Protein AF-A0A847LK66-F1 (afdb_monomer_lite)

Radius of gyration: 25.85 Å; chains: 1; bounding box: 64×70×50 Å

Sequence (114 aa):
MNIIYRNSGVEACLTTDHPASSYNQPVLVAGDKAFGPRDRLPSGMPAAHLVRLWQARGRAPGGKWGPHTPEAEHLAAAFVSMAEQAGAVPAGAEQADVGPTEPTGPTGSEATQA

Structure (mmCIF, N/CA/C/O backbone):
data_AF-A0A847LK66-F1
#
_entry.id   AF-A0A847LK66-F1
#
loop_
_atom_site.group_PDB
_atom_site.id
_atom_site.type_symbol
_atom_site.label_atom_id
_atom_site.label_alt_id
_atom_site.label_comp_id
_atom_site.label_asym_id
_atom_site.label_entity_id
_atom_site.label_seq_id
_atom_site.pdbx_PDB_ins_code
_atom_site.Cartn_x
_atom_site.Cartn_y
_atom_site.Cartn_z
_atom_site.occupancy
_atom_site.B_iso_or_equiv
_atom_site.auth_seq_id
_atom_site.auth_comp_id
_atom_site.auth_asym_id
_atom_site.auth_atom_id
_atom_site.pdbx_PDB_model_num
ATOM 1 N N . MET A 1 1 ? -10.533 0.764 6.696 1.00 70.69 1 MET A N 1
ATOM 2 C CA . MET A 1 1 ? -9.800 0.443 5.448 1.00 70.69 1 MET A CA 1
ATOM 3 C C . MET A 1 1 ? -8.890 1.622 5.122 1.00 70.69 1 MET A C 1
ATOM 5 O O . MET A 1 1 ? -9.394 2.713 4.876 1.00 70.69 1 MET A O 1
ATOM 9 N N . ASN A 1 2 ? -7.569 1.446 5.220 1.00 87.69 2 ASN A N 1
ATOM 10 C CA . ASN A 1 2 ? -6.600 2.549 5.169 1.00 87.69 2 ASN A CA 1
ATOM 11 C C . ASN A 1 2 ? -6.137 2.797 3.731 1.00 87.69 2 ASN A C 1
ATOM 13 O O . ASN A 1 2 ? -5.129 2.248 3.288 1.00 87.69 2 ASN A O 1
ATOM 17 N N . ILE A 1 3 ? -6.916 3.575 2.976 1.00 91.25 3 ILE A N 1
ATOM 18 C CA . ILE A 1 3 ? -6.604 3.921 1.583 1.00 91.25 3 ILE A CA 1
ATOM 19 C C . ILE A 1 3 ? -5.386 4.845 1.562 1.00 91.25 3 ILE A C 1
ATOM 21 O O . ILE A 1 3 ? -5.434 5.934 2.127 1.00 91.25 3 ILE A O 1
ATOM 25 N N . ILE A 1 4 ? -4.323 4.434 0.871 1.00 92.69 4 ILE A N 1
ATOM 26 C CA . ILE A 1 4 ? -3.079 5.205 0.741 1.00 92.69 4 ILE A CA 1
ATOM 27 C C . ILE A 1 4 ? -2.901 5.804 -0.656 1.00 92.69 4 ILE A C 1
ATOM 29 O O . ILE A 1 4 ? -2.181 6.786 -0.812 1.00 92.69 4 ILE A O 1
ATOM 33 N N . TYR A 1 5 ? -3.569 5.276 -1.685 1.00 93.19 5 TYR A N 1
ATOM 34 C CA . TYR A 1 5 ? -3.425 5.765 -3.059 1.00 93.19 5 TYR A CA 1
ATOM 35 C C . TYR A 1 5 ? -4.683 5.528 -3.898 1.00 93.19 5 TYR A C 1
ATOM 37 O O . TYR A 1 5 ? -5.379 4.530 -3.730 1.00 93.19 5 TYR A O 1
ATOM 45 N N . ARG A 1 6 ? -4.967 6.452 -4.821 1.00 92.44 6 ARG A N 1
ATOM 46 C CA . ARG A 1 6 ? -6.086 6.389 -5.770 1.00 92.44 6 ARG A CA 1
ATOM 47 C C . ARG A 1 6 ? -5.633 6.801 -7.166 1.00 92.44 6 ARG A C 1
ATOM 49 O O . ARG A 1 6 ? -5.064 7.882 -7.321 1.00 92.44 6 ARG A O 1
ATOM 56 N N . ASN A 1 7 ? -5.939 6.005 -8.187 1.00 89.81 7 ASN A N 1
ATOM 57 C CA . ASN A 1 7 ? -5.704 6.362 -9.588 1.00 89.81 7 ASN A CA 1
ATOM 58 C C . ASN A 1 7 ? -6.721 5.698 -10.520 1.00 89.81 7 ASN A C 1
ATOM 60 O O . ASN A 1 7 ? -6.834 4.479 -10.525 1.00 89.81 7 ASN A O 1
ATOM 64 N N . SER A 1 8 ? -7.417 6.505 -11.329 1.00 81.00 8 SER A N 1
ATOM 65 C CA . SER A 1 8 ? -8.248 6.057 -12.461 1.00 81.00 8 SER A CA 1
ATOM 66 C C . SER A 1 8 ? -9.160 4.857 -12.153 1.00 81.00 8 SER A C 1
ATOM 68 O O . SER A 1 8 ? -9.241 3.915 -12.932 1.00 81.00 8 SER A O 1
ATOM 70 N N . GLY A 1 9 ? -9.828 4.884 -10.994 1.00 79.75 9 GLY A N 1
ATOM 71 C CA . GLY A 1 9 ? -10.757 3.833 -10.556 1.00 79.75 9 GLY A CA 1
ATOM 72 C C . GLY A 1 9 ? -10.132 2.696 -9.742 1.00 79.75 9 GLY A C 1
ATOM 73 O O . GLY A 1 9 ? -10.865 1.866 -9.220 1.00 79.75 9 GLY A O 1
ATOM 74 N N . VAL A 1 10 ? -8.809 2.676 -9.573 1.00 85.44 10 VAL A N 1
ATOM 75 C CA . VAL A 1 10 ? -8.109 1.741 -8.686 1.00 85.44 10 VAL A CA 1
ATOM 76 C C . VAL A 1 10 ? -7.759 2.446 -7.381 1.00 85.44 10 VAL A C 1
ATOM 78 O O . VAL A 1 10 ? -7.091 3.486 -7.372 1.00 85.44 10 VAL A O 1
ATOM 81 N N . GLU A 1 11 ? -8.193 1.864 -6.270 1.00 92.62 11 GLU A N 1
ATOM 82 C CA . GLU A 1 11 ? -7.790 2.264 -4.925 1.00 92.62 11 GLU A CA 1
ATOM 83 C C . GLU A 1 11 ? -6.791 1.250 -4.379 1.00 92.62 11 GLU A C 1
ATOM 85 O O . GLU A 1 11 ? -6.960 0.047 -4.578 1.00 92.62 11 GLU A O 1
ATOM 90 N N . ALA A 1 12 ? -5.754 1.742 -3.705 1.00 93.00 12 ALA A N 1
ATOM 91 C CA . ALA A 1 12 ? -4.819 0.919 -2.961 1.00 93.00 12 ALA A CA 1
ATOM 92 C C . ALA A 1 12 ? -4.921 1.237 -1.466 1.00 93.00 12 ALA A C 1
ATOM 94 O O . ALA A 1 12 ? -4.830 2.404 -1.065 1.00 93.00 12 ALA A O 1
ATOM 95 N N . CYS A 1 13 ? -5.090 0.208 -0.642 1.00 93.81 13 CYS A N 1
ATOM 96 C CA . CYS A 1 13 ? -5.202 0.325 0.805 1.00 93.81 13 CYS A CA 1
ATOM 97 C C . CYS A 1 13 ? -4.339 -0.697 1.541 1.00 93.81 13 CYS A C 1
ATOM 99 O O . CYS A 1 13 ? -4.140 -1.814 1.068 1.00 93.81 13 CYS A O 1
ATOM 101 N N . LEU A 1 14 ? -3.883 -0.325 2.733 1.00 94.00 14 LEU A N 1
ATOM 102 C CA . LEU A 1 14 ? -3.228 -1.240 3.660 1.00 94.00 14 LEU A CA 1
ATOM 103 C C . LEU A 1 14 ? -4.250 -1.818 4.638 1.00 94.00 14 LEU A C 1
ATOM 105 O O . LEU A 1 14 ? -5.108 -1.101 5.167 1.00 94.00 14 LEU A O 1
ATOM 109 N N . THR A 1 15 ? -4.164 -3.122 4.873 1.00 92.75 15 THR A N 1
ATOM 110 C CA . THR A 1 15 ? -5.030 -3.830 5.819 1.00 92.75 15 THR A CA 1
ATOM 111 C C . THR A 1 15 ? -4.369 -5.115 6.307 1.00 92.75 15 THR A C 1
ATOM 113 O O . THR A 1 15 ? -3.537 -5.698 5.614 1.00 92.75 15 THR A O 1
ATOM 116 N N . THR A 1 16 ? -4.756 -5.556 7.498 1.00 91.75 16 THR A N 1
ATOM 117 C CA . THR A 1 16 ? -4.442 -6.876 8.061 1.00 91.75 16 THR A CA 1
ATOM 118 C C . THR A 1 16 ? -5.635 -7.833 7.996 1.00 91.75 16 THR A C 1
ATOM 120 O O . THR A 1 16 ? -5.460 -9.016 8.266 1.00 91.75 16 THR A O 1
ATOM 123 N N . ASP A 1 17 ? -6.822 -7.349 7.614 1.00 86.19 17 ASP A N 1
ATOM 124 C CA . ASP A 1 17 ? -8.099 -8.083 7.634 1.00 86.19 17 ASP A CA 1
ATOM 125 C C . ASP A 1 17 ? -8.399 -8.836 6.327 1.00 86.19 17 ASP A C 1
ATOM 127 O O . ASP A 1 17 ? -9.453 -9.450 6.170 1.00 86.19 17 ASP A O 1
ATOM 131 N N . HIS A 1 18 ? -7.497 -8.779 5.346 1.00 83.81 18 HIS A N 1
ATOM 132 C CA . HIS A 1 18 ? -7.665 -9.498 4.085 1.00 83.81 18 HIS A CA 1
ATOM 133 C C . HIS A 1 18 ? -7.320 -10.988 4.268 1.00 83.81 18 HIS A C 1
ATOM 135 O O . HIS A 1 18 ? -6.324 -11.277 4.919 1.00 83.81 18 HIS A O 1
ATOM 141 N N . PRO A 1 19 ? -8.016 -11.957 3.640 1.00 82.62 19 PRO A N 1
ATOM 142 C CA . PRO A 1 19 ? -7.713 -13.393 3.786 1.00 82.62 19 PRO A CA 1
ATOM 143 C C . PRO A 1 19 ? -6.297 -13.801 3.344 1.00 82.62 19 PRO A C 1
ATOM 145 O O . PRO A 1 19 ? -5.808 -14.860 3.718 1.00 82.62 19 PRO A O 1
ATOM 148 N N . ALA A 1 20 ? -5.632 -12.963 2.546 1.00 77.00 20 ALA A N 1
ATOM 149 C CA . ALA A 1 20 ? -4.225 -13.146 2.168 1.00 77.00 20 ALA A CA 1
ATOM 150 C C . ALA A 1 20 ? -3.229 -12.686 3.255 1.00 77.00 20 ALA A C 1
ATOM 152 O O . ALA A 1 20 ? -2.034 -12.954 3.148 1.00 77.00 20 ALA A O 1
ATOM 153 N N . SER A 1 21 ? -3.705 -11.982 4.284 1.00 78.31 21 SER A N 1
ATOM 154 C CA . SER A 1 21 ? -2.934 -11.625 5.474 1.00 78.31 21 SER A CA 1
ATOM 155 C C . SER A 1 21 ? -2.684 -12.888 6.289 1.00 78.31 21 SER A C 1
ATOM 157 O O . SER A 1 21 ? -3.606 -13.502 6.823 1.00 78.31 21 SER A O 1
ATOM 159 N N . SER A 1 22 ? -1.420 -13.293 6.379 1.00 79.50 22 SER A N 1
ATOM 160 C CA . SER A 1 22 ? -0.993 -14.353 7.292 1.00 79.50 22 SER A CA 1
ATOM 161 C C . SER A 1 22 ? -0.477 -13.718 8.579 1.00 79.50 22 SER A C 1
ATOM 163 O O . SER A 1 22 ? 0.289 -12.763 8.521 1.00 79.50 22 SER A O 1
ATOM 165 N N . TYR A 1 23 ? -0.860 -14.247 9.743 1.00 78.31 23 TYR A N 1
ATOM 166 C CA . TYR A 1 23 ? -0.323 -13.818 11.046 1.00 78.31 23 TYR A CA 1
ATOM 167 C C . TYR A 1 23 ? -0.433 -12.303 11.333 1.00 78.31 23 TYR A C 1
ATOM 169 O O . TYR A 1 23 ? 0.486 -11.719 11.903 1.00 78.31 23 TYR A O 1
ATOM 177 N N . ASN A 1 24 ? -1.543 -11.660 10.948 1.00 80.81 24 ASN A N 1
ATOM 178 C CA . ASN A 1 24 ? -1.753 -10.207 11.083 1.00 80.81 24 ASN A CA 1
ATOM 179 C C . ASN A 1 24 ? -0.697 -9.348 10.367 1.00 80.81 24 ASN A C 1
ATOM 181 O O . ASN A 1 24 ? -0.451 -8.204 10.751 1.00 80.81 24 ASN A O 1
ATOM 185 N N . GLN A 1 25 ? -0.058 -9.883 9.329 1.00 86.44 25 GLN A N 1
ATOM 186 C CA . GLN A 1 25 ? 0.887 -9.117 8.535 1.00 86.44 25 GLN A CA 1
ATOM 187 C C . GLN A 1 25 ? 0.147 -8.189 7.564 1.00 86.44 25 GLN A C 1
ATOM 189 O O . GLN A 1 25 ? -0.751 -8.640 6.849 1.00 86.44 25 GLN A O 1
ATOM 194 N N . PRO A 1 26 ? 0.508 -6.895 7.497 1.00 91.31 26 PRO A N 1
ATOM 195 C CA . PRO A 1 26 ? -0.140 -5.971 6.582 1.00 91.31 26 PRO A CA 1
ATOM 196 C C . PRO A 1 26 ? 0.053 -6.423 5.134 1.00 91.31 26 PRO A C 1
ATOM 198 O O . PRO A 1 26 ? 1.150 -6.795 4.714 1.00 91.31 26 PRO A O 1
ATOM 201 N N . VAL A 1 27 ? -1.019 -6.328 4.356 1.00 93.62 27 VAL A N 1
ATOM 202 C CA . VAL A 1 27 ? -1.005 -6.508 2.906 1.00 93.62 27 VAL A CA 1
ATOM 203 C C . VAL A 1 27 ? -1.495 -5.239 2.222 1.00 93.62 27 VAL A C 1
ATOM 205 O O . VAL A 1 27 ? -2.339 -4.507 2.748 1.00 93.62 27 VAL A O 1
ATOM 208 N N . LEU A 1 28 ? -0.960 -4.974 1.034 1.00 94.25 28 LEU A N 1
ATOM 209 C CA . LEU A 1 28 ? -1.435 -3.906 0.171 1.00 94.25 28 LEU A CA 1
ATOM 210 C C . LEU A 1 28 ? -2.498 -4.484 -0.756 1.00 94.25 28 LEU A C 1
ATOM 212 O O . LEU A 1 28 ? -2.196 -5.313 -1.604 1.00 94.25 28 LEU A O 1
ATOM 216 N N . VAL A 1 29 ? -3.739 -4.044 -0.622 1.00 94.06 29 VAL A N 1
ATOM 217 C CA . VAL A 1 29 ? -4.818 -4.425 -1.537 1.00 94.06 29 VAL A CA 1
ATOM 218 C C . VAL A 1 29 ? -4.969 -3.320 -2.568 1.00 94.06 29 VAL A C 1
ATOM 220 O O . VAL A 1 29 ? -5.137 -2.167 -2.186 1.00 94.06 29 VAL A O 1
ATOM 223 N N . ALA A 1 30 ? -4.881 -3.651 -3.856 1.00 92.00 30 ALA A N 1
ATOM 224 C CA . ALA A 1 30 ? -5.120 -2.723 -4.955 1.00 92.00 30 ALA A CA 1
ATOM 225 C C . ALA A 1 30 ? -6.093 -3.341 -5.967 1.00 92.00 30 ALA A C 1
ATOM 227 O O . ALA A 1 30 ? -5.780 -4.353 -6.601 1.00 92.00 30 ALA A O 1
ATOM 228 N N . GLY A 1 31 ? -7.274 -2.731 -6.108 1.00 87.56 31 GLY A N 1
ATOM 229 C CA . GLY A 1 31 ? -8.409 -3.381 -6.774 1.00 87.56 31 GLY A CA 1
ATOM 230 C C . GLY A 1 31 ? -8.782 -4.682 -6.053 1.00 87.56 31 GLY A C 1
ATOM 231 O O . GLY A 1 31 ? -8.860 -4.699 -4.829 1.00 87.56 31 GLY A O 1
ATOM 232 N N . ASP A 1 32 ? -8.930 -5.779 -6.797 1.00 86.12 32 ASP A N 1
ATOM 233 C CA . ASP A 1 32 ? -9.294 -7.104 -6.258 1.00 86.12 32 ASP A CA 1
ATOM 234 C C . ASP A 1 32 ? -8.090 -7.991 -5.895 1.00 86.12 32 ASP A C 1
ATOM 236 O O . ASP A 1 32 ? -8.224 -9.203 -5.712 1.00 86.12 32 ASP A O 1
ATOM 240 N N . LYS A 1 33 ? -6.878 -7.426 -5.851 1.00 91.31 33 LYS A N 1
ATOM 241 C CA . LYS A 1 33 ? -5.649 -8.184 -5.593 1.00 91.31 33 LYS A CA 1
ATOM 242 C C . LYS A 1 33 ? -4.950 -7.702 -4.335 1.00 91.31 33 LYS A C 1
ATOM 244 O O . LYS A 1 33 ? -4.750 -6.504 -4.149 1.00 91.31 33 LYS A O 1
ATOM 249 N N . ALA A 1 34 ? -4.521 -8.659 -3.518 1.00 93.38 34 ALA A N 1
ATOM 250 C CA . ALA A 1 34 ? -3.611 -8.426 -2.410 1.00 93.38 34 ALA A CA 1
ATOM 251 C C . ALA A 1 34 ? -2.164 -8.651 -2.853 1.00 93.38 34 ALA A C 1
ATOM 253 O O . ALA A 1 34 ? -1.863 -9.594 -3.583 1.00 93.38 34 ALA A O 1
ATOM 254 N N . PHE A 1 35 ? -1.290 -7.773 -2.383 1.00 93.31 35 PHE A N 1
ATOM 255 C CA . PHE A 1 35 ? 0.131 -7.739 -2.667 1.00 93.31 35 PHE A CA 1
ATOM 256 C C . PHE A 1 35 ? 0.884 -7.726 -1.340 1.00 93.31 35 PHE A C 1
ATOM 258 O O . PHE A 1 35 ? 0.656 -6.875 -0.474 1.00 93.31 35 PHE A O 1
ATOM 265 N N . GLY A 1 36 ? 1.801 -8.670 -1.190 1.00 92.94 36 GLY A N 1
ATOM 266 C CA . GLY A 1 36 ? 2.791 -8.654 -0.134 1.00 92.94 36 GLY A CA 1
ATOM 267 C C . GLY A 1 36 ? 3.845 -7.560 -0.353 1.00 92.94 36 GLY A C 1
ATOM 268 O O . GLY A 1 36 ? 3.969 -6.986 -1.439 1.00 92.94 36 GLY A O 1
ATOM 269 N N . PRO A 1 37 ? 4.673 -7.285 0.663 1.00 91.12 37 PRO A N 1
ATOM 270 C CA . PRO A 1 37 ? 5.680 -6.223 0.617 1.00 91.12 37 PRO A CA 1
ATOM 271 C C . PRO A 1 37 ? 6.751 -6.387 -0.469 1.00 91.12 37 PRO A C 1
ATOM 273 O O . PRO A 1 37 ? 7.338 -5.399 -0.913 1.00 91.12 37 PRO A O 1
ATOM 276 N N . ARG A 1 38 ? 6.981 -7.614 -0.943 1.00 88.94 38 ARG A N 1
ATOM 277 C CA . ARG A 1 38 ? 7.937 -7.923 -2.019 1.00 88.94 38 ARG A CA 1
ATOM 278 C C . ARG A 1 38 ? 7.301 -8.002 -3.401 1.00 88.94 38 ARG A C 1
ATOM 280 O O . ARG A 1 38 ? 8.027 -8.112 -4.391 1.00 88.94 38 ARG A O 1
ATOM 287 N N . ASP A 1 39 ? 5.978 -7.959 -3.472 1.00 92.38 39 ASP A N 1
ATOM 288 C CA . ASP A 1 39 ? 5.280 -8.151 -4.729 1.00 92.38 39 ASP A CA 1
ATOM 289 C C . ASP A 1 39 ? 5.433 -6.928 -5.626 1.00 92.38 39 ASP A C 1
ATOM 291 O O . ASP A 1 39 ? 5.688 -5.800 -5.185 1.00 92.38 39 ASP A O 1
ATOM 295 N N . ARG A 1 40 ? 5.269 -7.160 -6.926 1.00 92.94 40 ARG A N 1
ATOM 296 C CA . ARG A 1 40 ? 5.211 -6.097 -7.922 1.00 92.94 40 ARG A CA 1
ATOM 297 C C . ARG A 1 40 ? 3.763 -5.816 -8.275 1.00 92.94 40 ARG A C 1
ATOM 299 O O . ARG A 1 40 ? 2.993 -6.722 -8.584 1.00 92.94 40 ARG A O 1
ATOM 306 N N . LEU A 1 41 ? 3.423 -4.536 -8.267 1.00 90.75 41 LEU A N 1
ATOM 307 C CA . LEU A 1 41 ? 2.162 -4.0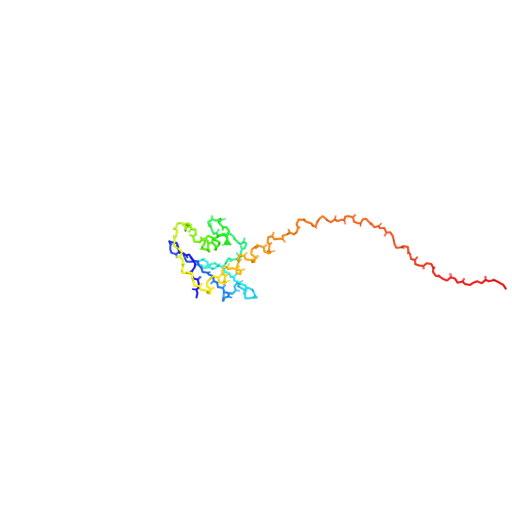40 -8.792 1.00 90.75 41 LEU A CA 1
ATOM 308 C C . LEU A 1 41 ? 2.099 -4.278 -10.310 1.00 90.75 41 LEU A C 1
ATOM 310 O O . LEU A 1 41 ? 3.147 -4.418 -10.947 1.00 90.75 41 LEU A O 1
ATOM 314 N N . PRO A 1 42 ? 0.905 -4.241 -10.932 1.00 87.19 42 PRO A N 1
ATOM 315 C CA . PRO A 1 42 ? 0.763 -4.371 -12.386 1.00 87.19 42 PRO A CA 1
ATOM 316 C C . PRO A 1 42 ? 1.582 -3.351 -13.193 1.00 87.19 42 PRO A C 1
ATOM 318 O O . PRO A 1 42 ? 1.947 -3.613 -14.332 1.00 87.19 42 PRO A O 1
ATOM 321 N N . SER A 1 43 ? 1.919 -2.206 -12.592 1.00 85.31 43 SER A N 1
ATOM 322 C CA . SER A 1 43 ? 2.817 -1.198 -13.170 1.00 85.31 43 SER A CA 1
ATOM 323 C C . SER A 1 43 ? 4.299 -1.607 -13.193 1.00 85.31 43 SER A C 1
ATOM 325 O O . SER A 1 43 ? 5.135 -0.847 -13.671 1.00 85.31 43 SER A O 1
ATOM 327 N N . GLY A 1 44 ? 4.656 -2.759 -12.618 1.00 89.06 44 GLY A 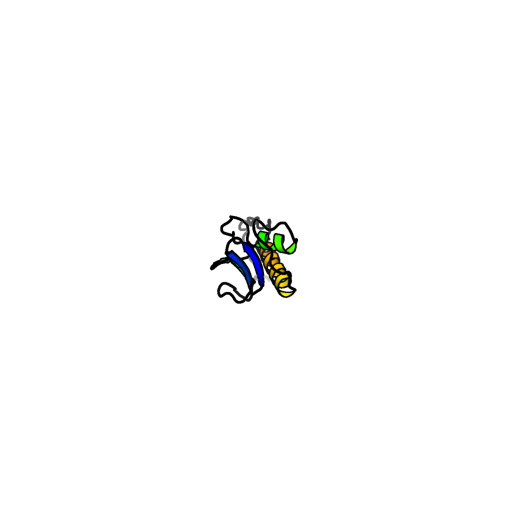N 1
ATOM 328 C CA . GLY A 1 44 ? 6.033 -3.207 -12.400 1.00 89.06 44 GLY A CA 1
ATOM 329 C C . GLY A 1 44 ? 6.704 -2.601 -11.161 1.00 89.06 44 GLY A C 1
ATOM 330 O O . GLY A 1 44 ? 7.785 -3.052 -10.774 1.00 89.06 44 GLY A O 1
ATOM 331 N N . MET A 1 45 ? 6.076 -1.616 -10.507 1.00 90.12 45 MET A N 1
ATOM 332 C CA . MET A 1 45 ? 6.581 -0.986 -9.285 1.00 90.12 45 MET A CA 1
ATOM 333 C C . MET A 1 45 ? 6.493 -1.953 -8.090 1.00 90.12 45 MET A C 1
ATOM 335 O O . MET A 1 45 ? 5.450 -2.581 -7.907 1.00 90.12 45 MET A O 1
ATOM 339 N N . PRO A 1 46 ? 7.533 -2.065 -7.242 1.00 93.44 46 PRO A N 1
ATOM 340 C CA . PRO A 1 46 ? 7.428 -2.815 -5.992 1.00 93.44 46 PRO A CA 1
ATOM 341 C C . PRO A 1 46 ? 6.353 -2.222 -5.072 1.00 93.44 46 PRO A C 1
ATOM 343 O O . PRO A 1 46 ? 6.315 -1.004 -4.881 1.00 93.44 46 PRO A O 1
ATOM 346 N N . ALA A 1 47 ? 5.525 -3.064 -4.455 1.00 94.12 47 ALA A N 1
ATOM 347 C CA . ALA A 1 47 ? 4.466 -2.633 -3.544 1.00 94.12 47 ALA A CA 1
ATOM 348 C C . ALA A 1 47 ? 5.020 -1.779 -2.389 1.00 94.12 47 ALA A C 1
ATOM 350 O O . ALA A 1 47 ? 4.519 -0.685 -2.129 1.00 94.12 47 ALA A O 1
ATOM 351 N N . ALA A 1 48 ? 6.125 -2.208 -1.766 1.00 94.88 48 ALA A N 1
ATOM 352 C CA . ALA A 1 48 ? 6.790 -1.433 -0.716 1.00 94.88 48 ALA A CA 1
ATOM 353 C C . ALA A 1 48 ? 7.313 -0.071 -1.203 1.00 94.88 48 ALA A C 1
ATOM 355 O O . ALA A 1 48 ? 7.358 0.882 -0.429 1.00 94.88 48 ALA A O 1
ATOM 356 N N . HIS A 1 49 ? 7.671 0.065 -2.485 1.00 94.00 49 HIS A N 1
ATOM 357 C CA . HIS A 1 49 ? 8.096 1.353 -3.035 1.00 94.00 49 HIS A CA 1
ATOM 358 C C . HIS A 1 49 ? 6.919 2.337 -3.114 1.00 94.00 49 HIS A C 1
ATOM 360 O O . HIS A 1 49 ? 7.081 3.499 -2.749 1.00 94.00 49 HIS A O 1
ATOM 366 N N . LEU A 1 50 ? 5.719 1.884 -3.495 1.00 93.44 50 LEU A N 1
ATOM 367 C CA . LEU A 1 50 ? 4.528 2.740 -3.475 1.00 93.44 50 LEU A CA 1
ATOM 368 C C . LEU A 1 50 ? 4.235 3.259 -2.057 1.00 93.44 50 LEU A C 1
ATOM 370 O O . LEU A 1 50 ? 3.992 4.451 -1.877 1.00 93.44 50 LEU A O 1
ATOM 374 N N . VAL A 1 51 ? 4.314 2.378 -1.054 1.00 94.75 51 VAL A N 1
ATOM 375 C CA . VAL A 1 51 ? 4.096 2.731 0.360 1.00 94.75 51 VAL A CA 1
ATOM 376 C C . VAL A 1 51 ? 5.161 3.715 0.860 1.00 94.75 51 VAL A C 1
ATOM 378 O O . VAL A 1 51 ? 4.820 4.703 1.505 1.00 94.75 51 VAL A O 1
ATOM 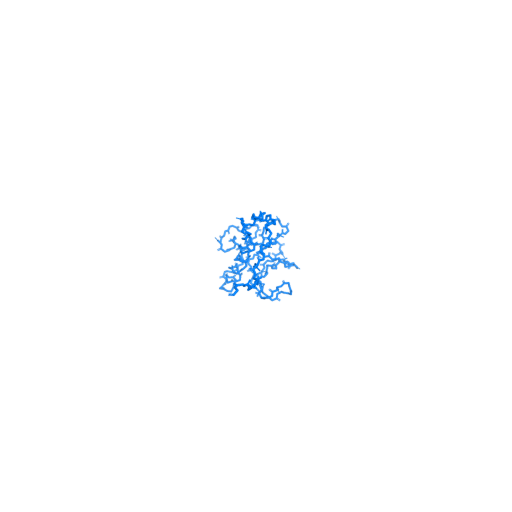381 N N . ARG A 1 52 ? 6.435 3.517 0.496 1.00 94.69 52 ARG A N 1
ATOM 382 C CA . ARG A 1 52 ? 7.523 4.462 0.811 1.00 94.69 52 ARG A CA 1
ATOM 383 C C . ARG A 1 52 ? 7.302 5.839 0.185 1.00 94.69 52 ARG A C 1
ATOM 385 O O . ARG A 1 52 ? 7.536 6.847 0.843 1.00 94.69 52 ARG A O 1
ATOM 392 N N . LEU A 1 53 ? 6.843 5.900 -1.068 1.00 93.88 53 LEU A N 1
ATOM 393 C CA . LEU A 1 53 ? 6.528 7.172 -1.732 1.00 93.88 53 LEU A CA 1
ATOM 394 C C . LEU A 1 53 ? 5.385 7.906 -1.031 1.00 93.88 53 LEU A C 1
ATOM 396 O O . LEU A 1 53 ? 5.452 9.127 -0.890 1.00 93.88 53 LEU A O 1
ATOM 400 N N . TRP A 1 54 ? 4.371 7.166 -0.580 1.00 95.00 54 TRP A N 1
ATOM 401 C CA . TRP A 1 54 ? 3.295 7.719 0.230 1.00 95.00 54 TRP A CA 1
ATOM 402 C C . TRP A 1 54 ? 3.838 8.274 1.556 1.00 95.00 54 TRP A C 1
ATOM 404 O O . TRP A 1 54 ? 3.679 9.466 1.796 1.00 95.00 54 TRP A O 1
ATOM 414 N N . GLN A 1 55 ? 4.584 7.486 2.346 1.00 93.94 55 GLN A N 1
ATOM 415 C CA . GLN A 1 55 ? 5.196 7.923 3.619 1.00 93.94 55 GLN A CA 1
ATOM 416 C C . GLN A 1 55 ? 6.083 9.164 3.465 1.00 93.94 55 GLN A C 1
ATOM 418 O O . GLN A 1 55 ? 5.994 10.110 4.245 1.00 93.94 55 GLN A O 1
ATOM 423 N N . ALA A 1 56 ? 6.911 9.192 2.419 1.00 93.25 56 ALA A N 1
ATOM 424 C CA . ALA A 1 56 ? 7.797 10.312 2.118 1.00 93.25 56 ALA A CA 1
ATOM 425 C C . ALA A 1 56 ? 7.054 11.560 1.611 1.00 93.25 56 ALA A C 1
ATOM 427 O O . ALA A 1 56 ? 7.691 12.572 1.319 1.00 93.25 56 ALA A O 1
ATOM 428 N N . ARG A 1 57 ? 5.723 11.492 1.454 1.00 89.94 57 ARG A N 1
ATOM 429 C CA . ARG A 1 57 ? 4.894 12.525 0.815 1.00 89.94 57 ARG A CA 1
ATOM 430 C C . ARG A 1 57 ? 5.437 12.917 -0.560 1.00 89.94 57 ARG A C 1
ATOM 432 O O . ARG A 1 57 ? 5.394 14.078 -0.963 1.00 89.94 57 ARG A O 1
ATOM 439 N N . GLY A 1 58 ? 5.977 11.929 -1.272 1.00 87.25 58 GLY A N 1
ATOM 440 C CA . GLY A 1 58 ? 6.567 12.100 -2.589 1.00 87.25 58 GLY A CA 1
ATOM 441 C C . GLY A 1 58 ? 5.518 12.419 -3.651 1.00 87.25 58 GLY A C 1
ATOM 442 O O . GLY A 1 58 ? 4.321 12.520 -3.387 1.00 87.25 58 GLY A O 1
ATOM 443 N N . ARG A 1 59 ? 5.943 12.552 -4.907 1.00 89.50 59 ARG A N 1
ATOM 444 C CA . ARG A 1 59 ? 5.001 12.740 -6.016 1.00 89.50 59 ARG A CA 1
ATOM 445 C C . ARG A 1 59 ? 4.195 11.458 -6.248 1.00 89.50 59 ARG A C 1
ATOM 447 O O . ARG A 1 59 ? 4.773 10.411 -6.532 1.00 89.50 59 ARG A O 1
ATOM 454 N N . ALA A 1 60 ? 2.866 11.557 -6.204 1.00 87.88 60 ALA A N 1
ATOM 455 C CA . ALA A 1 60 ? 1.984 10.447 -6.555 1.00 87.88 60 ALA A CA 1
ATOM 456 C C . ALA A 1 60 ? 2.168 10.051 -8.033 1.00 87.88 60 ALA A C 1
ATOM 458 O O . ALA A 1 60 ? 2.093 10.923 -8.908 1.00 87.88 60 ALA A O 1
ATOM 459 N N . PRO A 1 61 ? 2.397 8.762 -8.351 1.00 86.06 61 PRO A N 1
ATOM 460 C CA . PRO A 1 61 ? 2.648 8.319 -9.720 1.00 86.06 61 PRO A CA 1
ATOM 461 C C . PRO A 1 61 ? 1.341 8.301 -10.524 1.00 86.06 61 PRO A C 1
ATOM 463 O O . PRO A 1 61 ? 0.694 7.270 -10.657 1.00 86.06 61 PRO A O 1
ATOM 466 N N . GLY A 1 62 ? 0.905 9.464 -11.009 1.00 86.25 62 GLY A N 1
ATOM 467 C CA . GLY A 1 62 ? -0.315 9.603 -11.816 1.00 86.25 62 GLY A CA 1
ATOM 468 C C . GLY A 1 62 ? -1.629 9.488 -11.035 1.00 86.25 62 GLY A C 1
ATOM 469 O O . GLY A 1 62 ? -2.684 9.402 -11.649 1.00 86.25 62 GLY A O 1
ATOM 470 N N . GLY A 1 63 ? -1.579 9.496 -9.701 1.00 89.44 63 GLY A N 1
ATOM 471 C CA . GLY A 1 63 ? -2.754 9.388 -8.833 1.00 89.44 63 GLY A CA 1
ATOM 472 C C . GLY A 1 63 ? -2.791 10.451 -7.739 1.00 89.44 63 GLY A C 1
ATOM 473 O O . GLY A 1 63 ? -2.113 11.475 -7.820 1.00 89.44 63 GLY A O 1
ATOM 474 N N . LYS A 1 64 ? -3.577 10.194 -6.695 1.00 93.06 64 LYS A N 1
ATOM 475 C CA . LYS A 1 64 ? -3.668 11.016 -5.484 1.00 93.06 64 LYS A CA 1
ATOM 476 C C . LYS A 1 64 ? -3.382 10.160 -4.259 1.00 93.06 64 LYS A C 1
ATOM 478 O O . LYS A 1 64 ? -3.811 9.009 -4.195 1.00 93.06 64 LYS A O 1
ATOM 483 N N . TRP A 1 65 ? -2.674 10.732 -3.293 1.00 95.75 65 TRP A N 1
ATOM 484 C CA . TRP A 1 65 ? -2.450 10.084 -2.008 1.00 95.75 65 TRP A CA 1
ATOM 485 C C . TRP A 1 65 ? -3.711 10.094 -1.151 1.00 95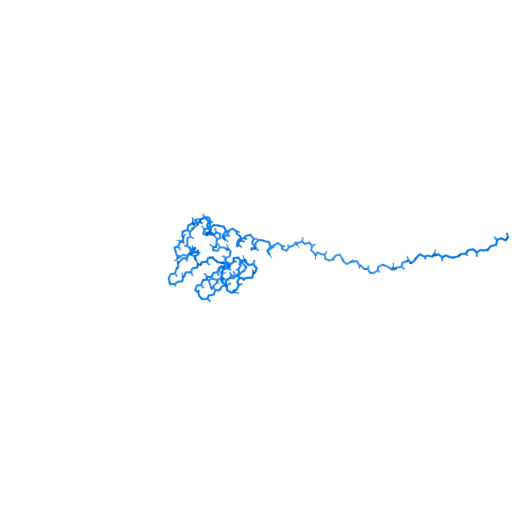.75 65 TRP A C 1
ATOM 487 O O . TRP A 1 65 ? -4.502 11.039 -1.192 1.00 95.75 65 TRP A O 1
ATOM 497 N N . GLY A 1 66 ? -3.884 9.019 -0.392 1.00 93.06 66 GLY A N 1
ATOM 498 C CA . GLY A 1 66 ? -4.856 8.939 0.685 1.00 93.06 66 GLY A CA 1
ATOM 499 C C . GLY A 1 66 ? -4.354 9.622 1.965 1.00 93.06 66 GLY A C 1
ATOM 500 O O . GLY A 1 66 ? -3.205 10.071 2.024 1.00 93.06 66 GLY A O 1
ATOM 501 N N . PRO A 1 67 ? -5.217 9.737 2.986 1.00 93.00 67 PRO A N 1
ATOM 502 C CA . PRO A 1 67 ? -4.911 10.455 4.219 1.00 93.00 67 PRO A CA 1
ATOM 503 C C . PRO A 1 67 ? -3.837 9.755 5.061 1.00 93.00 67 PRO A C 1
ATOM 505 O O . PRO A 1 67 ? -3.859 8.539 5.219 1.00 93.00 67 PRO A O 1
ATOM 508 N N . HIS A 1 68 ? -2.961 10.547 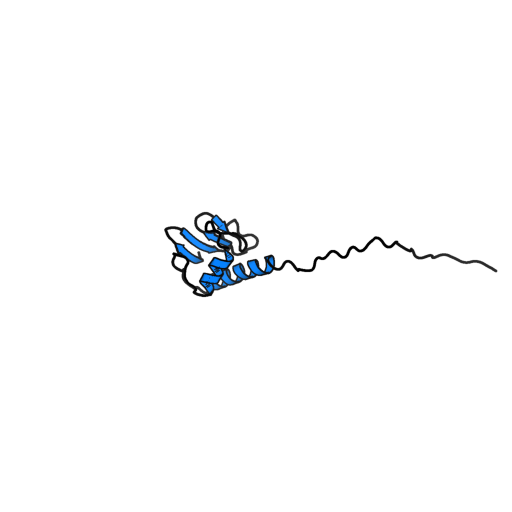5.679 1.00 93.50 68 HIS A N 1
ATOM 509 C CA . HIS A 1 68 ? -1.956 10.100 6.650 1.00 93.50 68 HIS A CA 1
ATOM 510 C C . HIS A 1 68 ? -2.558 9.975 8.051 1.00 93.50 68 HIS A C 1
ATOM 512 O O . HIS A 1 68 ? -2.354 10.830 8.913 1.00 93.50 68 HIS A O 1
ATOM 518 N N . THR A 1 69 ? -3.365 8.938 8.266 1.00 94.00 69 THR A N 1
ATOM 519 C CA . THR A 1 69 ? -3.881 8.621 9.603 1.00 94.00 69 THR A CA 1
ATOM 520 C C . THR A 1 69 ? -2.815 7.881 10.423 1.00 94.00 69 THR A C 1
ATOM 522 O O . THR A 1 69 ? -1.986 7.180 9.840 1.00 94.00 69 THR A O 1
ATOM 525 N N . PRO A 1 70 ? -2.833 7.973 11.768 1.00 93.19 70 PRO A N 1
ATOM 526 C CA . PRO A 1 70 ? -1.895 7.225 12.613 1.00 93.19 70 PRO A CA 1
ATOM 527 C C . PRO A 1 70 ? -1.914 5.712 12.351 1.00 93.19 70 PRO A C 1
ATOM 529 O O . PRO A 1 70 ? -0.876 5.058 12.364 1.00 93.19 70 PRO A O 1
ATOM 532 N N . GLU A 1 71 ? -3.095 5.165 12.063 1.00 91.06 71 GLU A N 1
ATOM 533 C CA . GLU A 1 71 ? -3.279 3.756 11.718 1.00 91.06 71 GLU A CA 1
ATOM 534 C C . GLU A 1 71 ? -2.634 3.404 10.367 1.00 91.06 71 GLU A C 1
ATOM 536 O O . GLU A 1 71 ? -1.905 2.417 10.266 1.00 91.06 71 GLU A O 1
ATOM 541 N N . ALA A 1 72 ? -2.840 4.234 9.338 1.00 93.25 72 ALA A N 1
ATOM 542 C CA . ALA A 1 72 ? -2.227 4.037 8.028 1.00 93.25 72 ALA A CA 1
ATOM 543 C C . ALA A 1 72 ? -0.695 4.122 8.099 1.00 93.25 72 ALA A C 1
ATOM 545 O O . ALA A 1 72 ? -0.012 3.317 7.472 1.00 93.25 72 ALA A O 1
ATOM 546 N N . GLU A 1 73 ? -0.159 5.051 8.893 1.00 94.81 73 GLU A N 1
ATOM 547 C CA . GLU A 1 73 ? 1.283 5.183 9.136 1.00 94.81 73 GLU A CA 1
ATOM 548 C C . GLU A 1 73 ? 1.860 3.942 9.827 1.00 94.81 73 GLU A C 1
ATOM 550 O O . GLU A 1 73 ? 2.901 3.429 9.411 1.00 94.81 73 GLU A O 1
ATOM 555 N N . HIS A 1 74 ? 1.163 3.412 10.838 1.00 94.12 74 HIS A N 1
ATOM 556 C CA . HIS A 1 74 ? 1.582 2.201 11.542 1.00 94.12 74 HIS A CA 1
ATOM 557 C C . HIS A 1 74 ? 1.635 0.984 10.608 1.00 94.12 74 HIS A C 1
ATOM 559 O O . HIS A 1 74 ? 2.645 0.279 10.553 1.00 94.12 74 HIS A O 1
ATOM 565 N N . LEU A 1 75 ? 0.579 0.774 9.817 1.00 93.75 75 LEU A N 1
ATOM 566 C CA . LEU A 1 75 ? 0.526 -0.309 8.835 1.00 93.75 75 LEU A CA 1
ATOM 567 C C . LEU A 1 75 ? 1.585 -0.140 7.742 1.00 93.75 75 LEU A C 1
ATOM 569 O O . LEU A 1 75 ? 2.209 -1.118 7.333 1.00 93.75 75 LEU A O 1
ATOM 573 N N . ALA A 1 76 ? 1.813 1.091 7.284 1.00 94.94 76 ALA A N 1
ATOM 574 C CA . ALA A 1 76 ? 2.822 1.393 6.278 1.00 94.94 76 ALA A CA 1
ATOM 575 C C . ALA A 1 76 ? 4.236 1.096 6.789 1.00 94.94 76 ALA A C 1
ATOM 577 O O . ALA A 1 76 ? 5.021 0.470 6.077 1.00 94.94 76 ALA A O 1
ATOM 578 N N . ALA A 1 77 ? 4.549 1.483 8.029 1.00 94.00 77 ALA A N 1
ATOM 579 C CA . ALA A 1 77 ? 5.839 1.199 8.647 1.00 94.00 77 ALA A CA 1
ATOM 580 C C . ALA A 1 77 ? 6.076 -0.312 8.766 1.00 94.00 77 ALA A C 1
ATOM 582 O O . ALA A 1 77 ? 7.105 -0.804 8.307 1.00 94.00 77 ALA A O 1
ATOM 583 N N . ALA A 1 78 ? 5.093 -1.059 9.281 1.00 92.88 78 ALA A N 1
ATOM 584 C CA . ALA A 1 78 ? 5.176 -2.513 9.386 1.00 92.88 78 ALA A CA 1
ATOM 585 C C . ALA A 1 78 ? 5.367 -3.183 8.012 1.00 92.88 78 ALA A C 1
ATOM 587 O O . ALA A 1 78 ? 6.242 -4.034 7.849 1.00 92.88 78 ALA A O 1
ATOM 588 N N . PHE A 1 79 ? 4.612 -2.748 6.999 1.00 93.81 79 PHE A N 1
ATOM 589 C CA . PHE A 1 79 ? 4.718 -3.263 5.633 1.00 93.81 79 PHE A CA 1
ATOM 590 C C . PHE A 1 79 ? 6.114 -3.039 5.033 1.00 93.81 79 PHE A C 1
ATOM 592 O O . PHE A 1 79 ? 6.691 -3.944 4.427 1.00 93.81 79 PHE A O 1
ATOM 599 N N . VAL A 1 80 ? 6.693 -1.850 5.223 1.00 93.62 80 VAL A N 1
ATOM 600 C CA . VAL A 1 80 ? 8.040 -1.530 4.727 1.00 93.62 80 VAL A CA 1
ATOM 601 C C . VAL A 1 80 ? 9.117 -2.312 5.482 1.00 93.62 80 VAL A C 1
ATOM 603 O O . VAL A 1 80 ? 9.993 -2.888 4.838 1.00 93.62 80 VAL A O 1
ATOM 606 N N . SER A 1 81 ? 9.031 -2.412 6.811 1.00 92.06 81 SER A N 1
ATOM 607 C CA . SER A 1 81 ? 9.987 -3.192 7.609 1.00 92.06 81 SER A CA 1
ATOM 608 C C . SER A 1 81 ? 10.004 -4.670 7.217 1.00 92.06 81 SER A C 1
ATOM 610 O O . SER A 1 81 ? 11.072 -5.274 7.139 1.00 92.06 81 SER A O 1
ATOM 612 N N . MET A 1 82 ? 8.849 -5.258 6.890 1.00 89.00 82 MET A N 1
ATOM 613 C CA . MET A 1 82 ? 8.790 -6.628 6.373 1.00 89.00 82 MET A CA 1
ATOM 614 C C . MET A 1 82 ? 9.516 -6.788 5.031 1.00 89.00 82 MET A C 1
ATOM 616 O O . MET A 1 82 ? 10.171 -7.806 4.798 1.00 89.00 82 MET A O 1
ATOM 620 N N . ALA A 1 83 ? 9.420 -5.790 4.146 1.00 88.62 83 ALA A N 1
ATOM 621 C CA . ALA A 1 83 ? 10.141 -5.797 2.874 1.00 88.62 83 ALA A CA 1
ATOM 622 C C . ALA A 1 83 ? 11.664 -5.827 3.089 1.00 88.62 83 ALA A C 1
ATOM 624 O O . ALA A 1 83 ? 12.383 -6.503 2.355 1.00 88.62 83 ALA A O 1
ATOM 625 N N . GLU A 1 84 ? 12.144 -5.106 4.103 1.00 86.12 84 GLU A N 1
ATOM 626 C CA . GLU A 1 84 ? 13.564 -4.991 4.449 1.00 86.12 84 GLU A CA 1
ATOM 627 C C . GLU A 1 84 ? 14.096 -6.258 5.117 1.00 86.12 84 GLU A C 1
ATOM 629 O O . GLU A 1 84 ? 15.123 -6.784 4.694 1.00 86.12 84 GLU A O 1
ATOM 634 N N . GLN A 1 85 ? 13.364 -6.806 6.089 1.00 81.12 85 GLN A N 1
ATOM 635 C CA . GLN A 1 85 ? 13.740 -8.045 6.777 1.00 81.12 85 GLN A CA 1
ATOM 636 C C . GLN A 1 85 ? 13.809 -9.238 5.820 1.00 81.12 85 GLN A C 1
ATOM 638 O O . GLN A 1 85 ? 14.710 -10.064 5.917 1.00 81.12 85 GLN A O 1
ATOM 643 N N . ALA A 1 86 ? 12.899 -9.310 4.850 1.00 66.94 86 ALA A N 1
ATOM 644 C CA . ALA A 1 86 ? 12.909 -10.373 3.852 1.00 66.94 86 ALA A CA 1
ATOM 645 C C . ALA A 1 86 ? 13.938 -10.143 2.720 1.00 66.94 86 ALA A C 1
ATOM 647 O O . ALA A 1 86 ? 14.257 -11.076 1.978 1.00 66.94 86 ALA A O 1
ATOM 648 N N . GLY A 1 87 ? 14.431 -8.909 2.559 1.00 58.59 87 GLY A N 1
ATOM 649 C CA . GLY A 1 87 ? 15.523 -8.540 1.652 1.00 58.59 87 GLY A CA 1
ATOM 650 C C . GLY A 1 87 ? 16.917 -8.705 2.267 1.00 58.59 87 GLY A C 1
ATOM 651 O O . GLY A 1 87 ? 17.897 -8.775 1.527 1.00 58.59 87 GLY A O 1
ATOM 652 N N . ALA A 1 88 ? 17.004 -8.827 3.593 1.00 47.47 88 ALA A N 1
ATOM 653 C CA . ALA A 1 88 ? 18.211 -9.191 4.322 1.00 47.47 88 ALA A CA 1
ATOM 654 C C . ALA A 1 88 ? 18.495 -10.698 4.185 1.00 47.47 88 ALA A C 1
ATOM 656 O O . ALA A 1 88 ? 18.442 -11.461 5.145 1.00 47.47 88 ALA A O 1
ATOM 657 N N . VAL A 1 89 ? 18.813 -11.145 2.970 1.00 45.50 89 VAL A N 1
ATOM 658 C CA . VAL A 1 89 ? 19.655 -12.336 2.820 1.00 45.50 89 VAL A CA 1
ATOM 659 C C . VAL A 1 89 ? 21.030 -11.938 3.356 1.00 45.50 89 VAL A C 1
ATOM 661 O O . VAL A 1 89 ? 21.600 -10.976 2.833 1.00 45.50 89 VAL A O 1
ATOM 664 N N . PRO A 1 90 ? 21.586 -12.602 4.385 1.00 43.09 90 PRO A N 1
ATOM 665 C CA . PRO A 1 90 ? 22.982 -12.391 4.715 1.00 43.09 90 PRO A CA 1
ATOM 666 C C . PRO A 1 90 ? 23.796 -12.779 3.478 1.00 43.09 90 PRO A C 1
ATOM 668 O O . PRO A 1 90 ? 23.796 -13.935 3.053 1.00 43.09 90 PRO A O 1
ATOM 671 N N . ALA A 1 91 ? 24.480 -11.805 2.883 1.00 47.81 91 ALA A N 1
ATOM 672 C CA . ALA A 1 91 ? 25.622 -12.058 2.018 1.00 47.81 91 ALA A CA 1
ATOM 673 C C . ALA A 1 91 ? 26.710 -12.696 2.898 1.00 47.81 91 ALA A C 1
ATOM 675 O O . ALA A 1 91 ? 27.561 -12.008 3.449 1.00 47.81 91 ALA A O 1
ATOM 676 N N . GLY A 1 92 ? 26.570 -13.992 3.170 1.00 47.34 92 GLY A N 1
ATOM 677 C CA . GLY A 1 92 ? 27.356 -14.673 4.197 1.00 47.34 92 GLY A CA 1
ATOM 678 C C . GLY A 1 92 ? 26.950 -16.120 4.461 1.00 47.34 92 GLY A C 1
ATOM 679 O O . GLY A 1 92 ? 27.249 -16.638 5.528 1.00 47.34 92 GLY A O 1
ATOM 680 N N . ALA A 1 93 ? 26.279 -16.781 3.518 1.00 47.53 93 ALA A N 1
ATOM 681 C CA . ALA A 1 93 ? 26.271 -18.240 3.454 1.00 47.53 93 ALA A CA 1
ATOM 682 C C . ALA A 1 93 ? 27.173 -18.681 2.294 1.00 47.53 93 ALA A C 1
ATOM 684 O O . ALA A 1 93 ? 26.748 -19.380 1.379 1.00 47.53 93 ALA A O 1
ATOM 685 N N . GLU A 1 94 ? 28.428 -18.223 2.317 1.00 47.19 94 GLU A N 1
ATOM 686 C CA . GLU A 1 94 ? 29.507 -19.023 1.752 1.00 47.19 94 GLU A CA 1
ATOM 687 C C . GLU A 1 94 ? 29.579 -20.259 2.651 1.00 47.19 94 GLU A C 1
ATOM 689 O O . GLU A 1 94 ? 29.995 -20.190 3.808 1.00 47.19 94 GLU A O 1
ATOM 694 N N . GLN A 1 95 ? 29.008 -21.360 2.164 1.00 48.66 95 GLN A N 1
ATOM 695 C CA . GLN A 1 95 ? 29.184 -22.669 2.764 1.00 48.66 95 GLN A CA 1
ATOM 696 C C . GLN A 1 95 ? 30.686 -22.916 2.826 1.00 48.66 95 GLN A C 1
ATOM 698 O O . GLN A 1 95 ? 31.323 -23.152 1.803 1.00 48.66 95 GLN A O 1
ATOM 703 N N . ALA A 1 96 ? 31.243 -22.836 4.032 1.00 49.81 96 ALA A N 1
ATOM 704 C CA . ALA A 1 96 ? 32.507 -23.471 4.316 1.00 49.81 96 ALA A CA 1
ATOM 705 C C . ALA A 1 96 ? 32.327 -24.956 3.985 1.00 49.81 96 ALA A C 1
ATOM 707 O O . ALA A 1 96 ? 31.623 -25.689 4.683 1.00 49.81 96 ALA A O 1
ATOM 708 N N . ASP A 1 97 ? 32.926 -25.345 2.866 1.00 52.28 97 ASP A N 1
ATOM 709 C CA . ASP A 1 97 ? 33.331 -26.698 2.532 1.00 52.28 97 ASP A CA 1
ATOM 710 C C . ASP A 1 97 ? 34.221 -27.206 3.676 1.00 52.28 97 ASP A C 1
ATOM 712 O O . ASP A 1 97 ? 35.442 -27.076 3.675 1.00 52.28 97 ASP A O 1
ATOM 716 N N . VAL A 1 98 ? 33.590 -27.695 4.743 1.00 57.25 98 VAL A N 1
ATOM 717 C CA . VAL A 1 98 ? 34.260 -28.531 5.731 1.00 57.25 98 VAL A CA 1
ATOM 718 C C . VAL A 1 98 ? 34.246 -29.938 5.161 1.00 57.25 98 VAL A C 1
ATOM 720 O O . VAL A 1 98 ? 33.299 -30.705 5.333 1.00 57.25 98 VAL A O 1
ATOM 723 N N . GLY A 1 99 ? 35.305 -30.239 4.410 1.00 51.78 99 GLY A N 1
ATOM 724 C CA . GLY A 1 99 ? 35.636 -31.599 4.015 1.00 51.78 99 GLY A CA 1
ATOM 725 C C . GLY A 1 99 ? 35.605 -32.553 5.222 1.00 51.78 99 GLY A C 1
ATOM 726 O O . GLY A 1 99 ? 35.778 -32.128 6.369 1.00 51.78 99 GLY A O 1
ATOM 727 N N . PRO A 1 100 ? 35.348 -33.849 4.995 1.00 60.06 100 PRO A N 1
ATOM 728 C CA . PRO A 1 100 ? 35.194 -34.812 6.071 1.00 60.06 100 PRO A CA 1
ATOM 729 C C . PRO A 1 100 ? 36.562 -35.086 6.702 1.00 60.06 100 PRO A C 1
ATOM 731 O O . PRO A 1 100 ? 37.388 -35.771 6.104 1.00 60.06 100 PRO A O 1
ATOM 734 N N . THR A 1 101 ? 36.801 -34.584 7.912 1.00 61.78 101 THR A N 1
ATOM 735 C CA . THR A 1 101 ? 37.929 -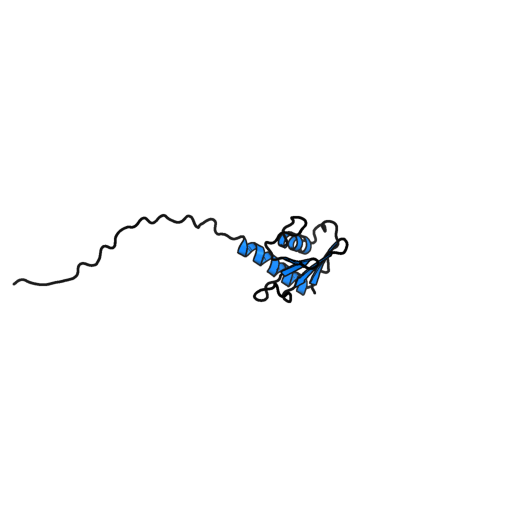35.046 8.731 1.00 61.78 101 THR A CA 1
ATOM 736 C C . THR A 1 101 ? 37.394 -35.974 9.815 1.00 61.78 101 THR A C 1
ATOM 738 O O . THR A 1 101 ? 36.452 -35.653 10.535 1.00 61.78 101 THR A O 1
ATOM 741 N N . GLU A 1 102 ? 37.974 -37.165 9.828 1.00 61.47 102 GLU A N 1
ATOM 742 C CA . GLU A 1 102 ? 37.553 -38.409 10.464 1.00 61.47 102 GLU A CA 1
ATOM 743 C C . GLU A 1 102 ? 37.225 -38.342 11.971 1.00 61.47 102 GLU A C 1
ATOM 745 O O . GLU A 1 102 ? 37.775 -37.519 12.707 1.00 61.47 102 GLU A O 1
ATOM 750 N N . PRO A 1 103 ? 36.394 -39.274 12.480 1.00 63.16 103 PRO A N 1
ATOM 751 C CA . PRO A 1 103 ? 36.218 -39.476 13.910 1.00 63.16 103 PRO A CA 1
ATOM 752 C C . PRO A 1 103 ? 37.385 -40.296 14.485 1.00 63.16 103 PRO A C 1
ATOM 754 O O . PRO A 1 103 ? 37.356 -41.526 14.479 1.00 63.16 103 PRO A O 1
ATOM 757 N N . THR A 1 104 ? 38.396 -39.638 15.053 1.00 60.47 104 THR A N 1
ATOM 758 C CA . THR A 1 104 ? 39.352 -40.327 15.935 1.00 60.47 104 THR A CA 1
ATOM 759 C C . THR A 1 104 ? 38.684 -40.545 17.290 1.00 60.47 104 THR A C 1
ATOM 761 O O . THR A 1 104 ? 38.587 -39.633 18.112 1.00 60.47 104 THR A O 1
ATOM 764 N N . GLY A 1 105 ? 38.156 -41.754 17.488 1.00 58.50 105 GLY A N 1
ATOM 765 C CA . GLY A 1 105 ? 37.531 -42.185 18.736 1.00 58.50 105 GLY A CA 1
ATOM 766 C C . GLY A 1 105 ? 38.499 -42.196 19.930 1.00 58.50 105 GLY A C 1
ATOM 767 O O . GLY A 1 105 ? 39.719 -42.206 19.751 1.00 58.50 105 GLY A O 1
ATOM 768 N N . PRO A 1 106 ? 37.977 -42.206 21.168 1.00 65.31 106 PRO A N 1
ATOM 769 C CA . PRO A 1 106 ? 38.806 -42.353 22.353 1.00 65.31 106 PRO A CA 1
ATOM 770 C C . PRO A 1 106 ? 39.252 -43.814 22.506 1.00 65.31 106 PRO A C 1
ATOM 772 O O . PRO A 1 106 ? 38.435 -44.700 22.753 1.00 65.31 106 PRO A O 1
ATOM 775 N N . THR A 1 107 ? 40.558 -44.066 22.405 1.00 63.75 107 THR A N 1
ATOM 776 C CA . THR A 1 107 ? 41.165 -45.313 22.888 1.00 63.75 107 THR A CA 1
ATOM 777 C C . THR A 1 107 ? 41.128 -45.307 24.414 1.00 63.75 107 THR A C 1
ATOM 779 O O . THR A 1 107 ? 41.977 -44.706 25.071 1.00 63.75 107 THR A O 1
ATOM 782 N N . GLY A 1 108 ? 40.104 -45.947 24.971 1.00 58.47 108 GLY A N 1
ATOM 783 C CA . GLY A 1 108 ? 40.086 -46.439 26.344 1.00 58.47 108 GLY A CA 1
ATOM 784 C C . GLY A 1 108 ? 40.353 -47.946 26.385 1.00 58.47 108 GLY A C 1
ATOM 785 O O . GLY A 1 108 ? 40.128 -48.632 25.389 1.00 58.47 108 GLY A O 1
ATOM 786 N N . SER A 1 109 ? 40.768 -48.411 27.569 1.00 57.84 109 SER A N 1
ATOM 787 C CA . SER A 1 109 ? 40.987 -49.805 28.007 1.00 57.84 109 SER A CA 1
ATOM 788 C C . SER A 1 109 ? 42.369 -50.400 27.694 1.00 57.84 109 SER A C 1
ATOM 790 O O . SER A 1 109 ? 42.866 -50.279 26.585 1.00 57.84 109 SER A O 1
ATOM 792 N N . GLU A 1 110 ? 43.049 -51.127 28.583 1.00 57.56 110 GLU A N 1
ATOM 793 C CA . GLU A 1 110 ? 42.976 -51.340 30.037 1.00 57.56 110 GLU A CA 1
ATOM 794 C C . GLU A 1 110 ? 44.236 -52.155 30.428 1.00 57.56 110 GLU A C 1
ATOM 796 O O . GLU A 1 110 ? 44.857 -52.787 29.579 1.00 57.56 110 GLU A O 1
ATOM 801 N N . ALA A 1 111 ? 44.598 -52.092 31.710 1.00 58.06 111 ALA A N 1
ATOM 802 C CA . ALA A 1 111 ? 45.468 -52.956 32.520 1.00 58.06 111 ALA A CA 1
ATOM 803 C C . ALA A 1 111 ? 46.166 -54.200 31.912 1.00 58.06 111 ALA A C 1
ATOM 805 O O . ALA A 1 111 ? 45.523 -55.073 31.336 1.00 58.06 111 ALA A O 1
ATOM 806 N N . THR A 1 112 ? 47.444 -54.402 32.282 1.00 55.53 112 THR A N 1
ATOM 807 C CA . THR A 1 112 ? 47.924 -55.523 33.144 1.00 55.53 112 THR A CA 1
ATOM 808 C C . THR A 1 112 ? 49.433 -55.752 32.984 1.00 55.53 112 THR A C 1
ATOM 810 O O . THR A 1 112 ? 49.885 -55.956 31.862 1.00 55.53 112 THR A O 1
ATOM 813 N N . GLN A 1 113 ? 50.164 -55.775 34.112 1.00 57.28 113 GLN A N 1
ATOM 814 C CA . GLN A 1 113 ? 51.399 -56.534 34.455 1.00 57.28 113 GLN A CA 1
ATOM 815 C C . GLN A 1 113 ? 52.162 -55.740 35.542 1.00 57.28 113 GLN A C 1
ATOM 817 O O . GLN A 1 113 ? 52.299 -54.530 35.404 1.00 57.28 113 GLN A O 1
ATOM 822 N N . ALA A 1 114 ? 52.670 -56.294 36.644 1.00 59.59 114 ALA A N 1
ATOM 823 C CA . ALA A 1 114 ? 52.790 -57.663 37.146 1.00 59.59 114 ALA A CA 1
ATOM 824 C C . ALA A 1 114 ? 52.870 -57.625 38.688 1.00 59.59 114 ALA A C 1
ATOM 826 O O . ALA A 1 114 ? 53.207 -56.542 39.224 1.00 59.59 114 ALA A O 1
#

Foldseek 3Di:
DAFFWDADHKTWGWAQPDPPRDPSQIWIDIPNDTHAQQDADPVRHRPLVQLVCSVVVHDHPRTDTTDDDPVRVVNNVRRNVVNVVVVPPPPPPPPPPPDDDDDPDDDDDDDDDD

pLDDT: mean 81.25, std 15.99, range [43.09, 95.75]

Secondary structure (DSSP, 8-state):
-EEEEEETTEEEEEES-STT-STT--EEEETTEEE-TTPBPTTS-BHHHHHHHHHTT---SSSEEPP--HHHHHHHHHHHHHHHHHH---TT----------------------